Protein AF-A0A0K3C8G6-F1 (afdb_monomer)

Nearest PDB structures (foldseek):
  4qi6-assembly1_A  TM=9.890E-01  e=1.786E-02  Thermothelomyces myriococcoides
  4qi4-assembly1_A  TM=9.868E-01  e=2.027E-02  Thermothelomyces myriococcoides
  5x3c-assembly1_A  TM=9.193E-01  e=1.677E-02  Trichoderma reesei
  4qi7-assembly1_A  TM=9.340E-01  e=2.611E-02  Neurospora crassa OR74A
  4qi7-assembly2_B  TM=9.369E-01  e=8.152E-02  Neurospora crassa OR74A

Mean predicted aligned error: 16.48 Å

Solvent-accessible surface area (backbone atoms only — not comparable to full-atom values): 5767 Å² total; per-residue (Å²): 144,68,78,74,64,62,67,69,65,72,78,74,76,75,75,87,79,72,78,66,69,74,75,65,80,64,84,77,59,89,31,86,70,53,40,67,60,97,59,38,30,45,23,90,64,81,73,86,74,66,43,22,52,80,73,28,66,27,42,32,65,90,64,82,71,44,60,44,45,27,74,34,36,40,74,41,82,78,50,74,64,35,16,30,9,37,74,31,69,53,88,127

Secondary structure (DSSP, 8-state):
--TTTHHHHTTS---S---------------TTT-EETTEE-----SSSS-B-TT-EEE-TT--S--SBPTTEEEEEEETTEEEEEEPB---

Organism: Rhodotorula toruloides (NCBI:txid5286)

pLDDT: mean 71.39, std 18.36, range [45.84, 97.44]

Radius of gyration: 27.88 Å; Cα contacts (8 Å, |Δi|>4): 135; chains: 1; bounding box: 40×31×90 Å

InterPro domains:
  IPR000254 Cellulose-binding domain [PF00734] (55-80)
  IPR000254 Cellulose-binding domain [PS51164] (50-86)
  IPR035971 Cellulose-binding domain superfamily [SSF57180] (52-85)

Structure (mmCIF, N/CA/C/O backbone):
data_AF-A0A0K3C8G6-F1
#
_entry.id   AF-A0A0K3C8G6-F1
#
loop_
_atom_site.group_PDB
_atom_site.id
_atom_site.type_symbol
_atom_site.label_atom_id
_atom_site.label_alt_id
_atom_site.label_comp_id
_atom_site.label_asym_id
_atom_site.label_entity_id
_atom_site.label_seq_id
_atom_site.pdbx_PDB_ins_code
_atom_site.Cartn_x
_atom_site.Cartn_y
_atom_site.Cartn_z
_atom_site.occupancy
_atom_site.B_iso_or_equiv
_atom_site.auth_seq_id
_atom_site.auth_comp_id
_atom_site.auth_asym_id
_atom_site.auth_atom_id
_atom_site.pdbx_PDB_model_num
ATOM 1 N N . MET A 1 1 ? 35.026 1.291 -72.457 1.00 56.94 1 MET A N 1
ATOM 2 C CA . MET A 1 1 ? 33.713 1.876 -72.097 1.00 56.94 1 MET A CA 1
ATOM 3 C C . MET A 1 1 ? 32.777 0.821 -71.483 1.00 56.94 1 MET A C 1
ATOM 5 O O . MET A 1 1 ? 31.610 0.775 -71.829 1.00 56.94 1 MET A O 1
ATOM 9 N N . HIS A 1 2 ? 33.267 -0.036 -70.574 1.00 56.28 2 HIS A N 1
ATOM 10 C CA . HIS A 1 2 ? 32.456 -1.115 -69.973 1.00 56.28 2 HIS A CA 1
ATOM 11 C C . HIS A 1 2 ? 32.473 -1.129 -68.435 1.00 56.28 2 HIS A C 1
ATOM 13 O O . HIS A 1 2 ? 31.718 -1.882 -67.832 1.00 56.28 2 HIS A O 1
ATOM 19 N N . LEU A 1 3 ? 33.279 -0.274 -67.789 1.00 53.00 3 LEU A N 1
ATOM 20 C CA . LEU A 1 3 ? 33.390 -0.239 -66.325 1.00 53.00 3 LEU A CA 1
ATOM 21 C C . LEU A 1 3 ? 32.285 0.589 -65.641 1.00 53.00 3 LEU A C 1
ATOM 23 O O . LEU A 1 3 ? 32.056 0.427 -64.450 1.00 53.00 3 LEU A O 1
ATOM 27 N N . SER A 1 4 ? 31.577 1.447 -66.384 1.00 56.53 4 SER A N 1
ATOM 28 C CA . SER A 1 4 ? 30.549 2.348 -65.836 1.00 56.53 4 SER A CA 1
ATOM 29 C C . SER A 1 4 ? 29.157 1.715 -65.728 1.00 56.53 4 SER A C 1
ATOM 31 O O . SER A 1 4 ? 28.328 2.214 -64.980 1.00 56.53 4 SER A O 1
ATOM 33 N N . ILE A 1 5 ? 28.895 0.622 -66.454 1.00 55.97 5 ILE A N 1
ATOM 34 C CA . ILE A 1 5 ? 27.566 -0.019 -66.498 1.00 55.97 5 ILE A CA 1
ATOM 35 C C . ILE A 1 5 ? 27.382 -0.981 -65.311 1.00 55.97 5 ILE A C 1
ATOM 37 O O . ILE A 1 5 ? 26.272 -1.159 -64.821 1.00 55.97 5 ILE A O 1
ATOM 41 N N . LEU A 1 6 ? 28.472 -1.552 -64.788 1.00 54.56 6 LEU A N 1
ATOM 42 C CA . LEU A 1 6 ? 28.412 -2.504 -63.674 1.00 54.56 6 LEU A CA 1
ATOM 43 C C . LEU A 1 6 ? 28.092 -1.839 -62.326 1.00 54.56 6 LEU A C 1
ATOM 45 O O . LEU A 1 6 ? 27.522 -2.492 -61.459 1.00 54.56 6 LEU A O 1
ATOM 49 N N . LEU A 1 7 ? 28.391 -0.546 -62.153 1.00 54.56 7 LEU A N 1
ATOM 50 C CA . LEU A 1 7 ? 28.124 0.161 -60.895 1.00 54.56 7 LEU A CA 1
ATOM 51 C C . LEU A 1 7 ? 26.636 0.514 -60.711 1.00 54.56 7 LEU A C 1
ATOM 53 O O . LEU A 1 7 ? 26.185 0.698 -59.586 1.00 54.56 7 LEU A O 1
ATOM 57 N N . SER A 1 8 ? 25.854 0.563 -61.794 1.00 54.78 8 SER A N 1
ATOM 58 C CA . SER A 1 8 ? 24.426 0.912 -61.744 1.00 54.78 8 SER A CA 1
ATOM 59 C C . SER A 1 8 ? 23.514 -0.250 -61.335 1.00 54.78 8 SER A C 1
ATOM 61 O O . SER A 1 8 ? 22.410 -0.010 -60.856 1.00 54.78 8 SER A O 1
ATOM 63 N N . LEU A 1 9 ? 23.949 -1.504 -61.507 1.00 54.66 9 LEU A N 1
ATOM 64 C CA . LEU A 1 9 ? 23.131 -2.681 -61.182 1.00 54.66 9 LEU A CA 1
ATOM 65 C C . LEU A 1 9 ? 23.255 -3.144 -59.723 1.00 54.66 9 LEU A C 1
ATOM 67 O O . LEU A 1 9 ? 22.395 -3.883 -59.253 1.00 54.66 9 LEU A O 1
ATOM 71 N N . VAL A 1 10 ? 24.275 -2.700 -58.984 1.00 55.53 10 VAL A N 1
ATOM 72 C CA . VAL A 1 10 ? 24.510 -3.164 -57.602 1.00 55.53 10 VAL A CA 1
ATOM 73 C C . VAL A 1 10 ? 23.562 -2.495 -56.589 1.00 55.53 10 VAL A C 1
ATOM 75 O O . VAL A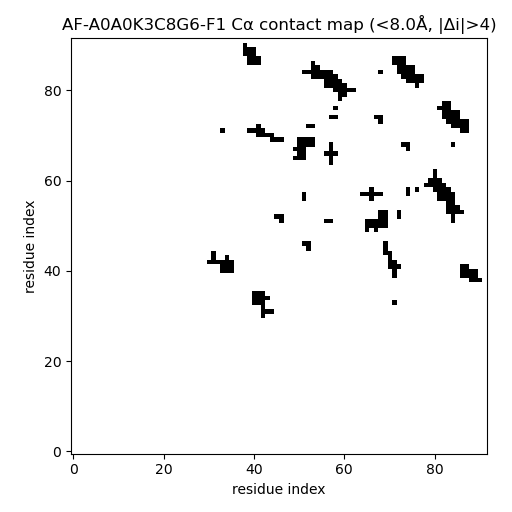 1 10 ? 23.398 -2.990 -55.479 1.00 55.53 10 VAL A O 1
ATOM 78 N N . THR A 1 11 ? 22.862 -1.420 -56.966 1.00 55.84 11 THR A N 1
ATOM 79 C CA . THR A 1 11 ? 22.075 -0.606 -56.017 1.00 55.84 11 THR A CA 1
ATOM 80 C C . THR A 1 11 ? 20.589 -0.980 -55.910 1.00 55.84 11 THR A C 1
ATOM 82 O O . THR A 1 11 ? 19.879 -0.365 -55.124 1.00 55.84 11 THR A O 1
ATOM 85 N N . THR A 1 12 ? 20.068 -1.959 -56.664 1.00 57.47 12 THR A N 1
ATOM 86 C CA . THR A 1 12 ? 18.602 -2.216 -56.703 1.00 57.47 12 THR A CA 1
ATOM 87 C C . THR A 1 12 ? 18.145 -3.588 -56.215 1.00 57.47 12 THR A C 1
ATOM 89 O O . THR A 1 12 ? 16.945 -3.842 -56.182 1.00 57.47 12 THR A O 1
ATOM 92 N N . ALA A 1 13 ? 19.051 -4.460 -55.777 1.00 58.81 13 ALA A N 1
ATOM 93 C CA . ALA A 1 13 ? 18.695 -5.826 -55.392 1.00 58.81 13 ALA A CA 1
ATOM 94 C C . ALA A 1 13 ? 18.998 -6.150 -53.924 1.00 58.81 13 ALA A C 1
ATOM 96 O O . ALA A 1 13 ? 19.343 -7.287 -53.612 1.00 58.81 13 ALA A O 1
ATOM 97 N N . LEU A 1 14 ? 18.858 -5.178 -53.015 1.00 60.66 14 LEU A N 1
ATOM 98 C CA . LEU A 1 14 ? 18.709 -5.508 -51.600 1.00 60.66 14 LEU A CA 1
ATOM 99 C C . LEU A 1 14 ? 17.206 -5.604 -51.305 1.00 60.66 14 LEU A C 1
ATOM 101 O O . LEU A 1 14 ? 16.538 -4.571 -51.219 1.00 60.66 14 LEU A O 1
ATOM 105 N N . PRO A 1 15 ? 16.634 -6.820 -51.252 1.00 55.97 15 PRO A N 1
ATOM 106 C CA . PRO A 1 15 ? 15.216 -6.985 -51.003 1.00 55.97 15 PRO A CA 1
ATOM 107 C C . PRO A 1 15 ? 14.885 -6.377 -49.639 1.00 55.97 15 PRO A C 1
ATOM 109 O O . PRO A 1 15 ? 15.396 -6.815 -48.613 1.00 55.97 15 PRO A O 1
ATOM 112 N N . LEU A 1 16 ? 13.962 -5.413 -49.628 1.00 57.91 16 LEU A N 1
ATOM 113 C CA . LEU A 1 16 ? 13.267 -4.888 -48.442 1.00 57.91 16 LEU A CA 1
ATOM 114 C C . LEU A 1 16 ? 12.389 -5.954 -47.742 1.00 57.91 16 LEU A C 1
ATOM 116 O O . LEU A 1 16 ? 11.472 -5.630 -46.997 1.00 57.91 16 LEU A O 1
ATOM 120 N N . ALA A 1 17 ? 12.657 -7.238 -47.978 1.00 57.44 17 ALA A N 1
ATOM 121 C CA . ALA A 1 17 ? 11.961 -8.373 -47.399 1.00 57.44 17 ALA A CA 1
ATOM 122 C C . ALA A 1 17 ? 12.786 -8.979 -46.257 1.00 57.44 17 ALA A C 1
ATOM 124 O O . ALA A 1 17 ? 13.017 -10.181 -46.209 1.00 57.44 17 ALA A O 1
ATOM 125 N N . LEU A 1 18 ? 13.212 -8.134 -45.322 1.00 55.09 18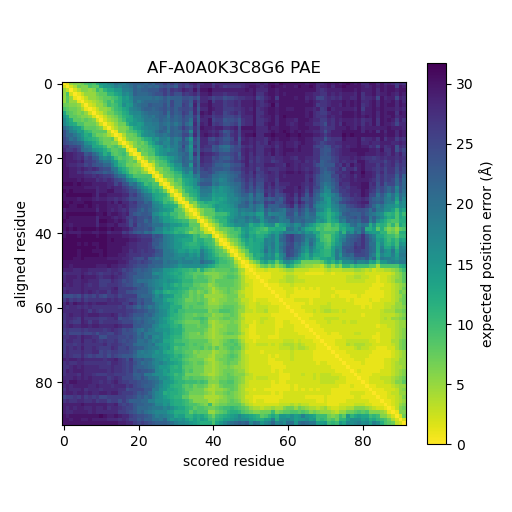 LEU A N 1
ATOM 126 C CA . LEU A 1 18 ? 13.322 -8.560 -43.935 1.00 55.09 18 LEU A CA 1
ATOM 127 C C . LEU A 1 18 ? 12.357 -7.702 -43.122 1.00 55.09 18 LEU A C 1
ATOM 129 O O . LEU A 1 18 ? 12.723 -6.891 -42.279 1.00 55.09 18 LEU A O 1
ATOM 133 N N . VAL A 1 19 ? 11.078 -7.911 -43.436 1.00 56.50 19 VAL A N 1
ATOM 134 C CA . VAL A 1 19 ? 9.991 -7.840 -42.463 1.00 56.50 19 VAL A CA 1
ATOM 135 C C . VAL A 1 19 ? 10.219 -8.958 -41.441 1.00 56.50 19 VAL A C 1
ATOM 137 O O . VAL A 1 19 ? 9.441 -9.902 -41.352 1.00 56.50 19 VAL A O 1
ATOM 140 N N . ASP A 1 20 ? 11.340 -8.909 -40.716 1.00 47.06 20 ASP A N 1
ATOM 141 C CA . ASP A 1 20 ? 11.456 -9.734 -39.527 1.00 47.06 20 ASP A CA 1
ATOM 142 C C . ASP A 1 20 ? 10.415 -9.181 -38.574 1.00 47.06 20 ASP A C 1
ATOM 144 O O . ASP A 1 20 ? 10.395 -7.983 -38.265 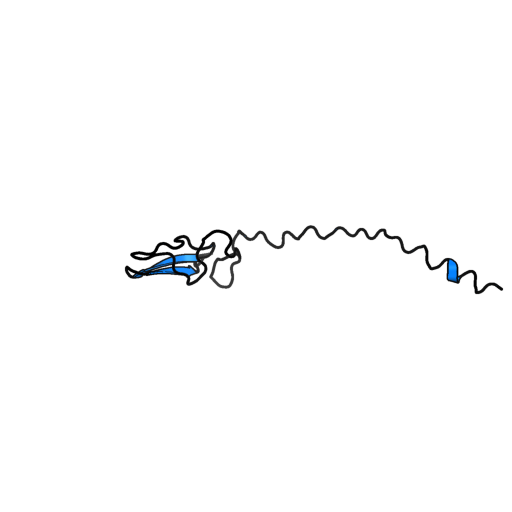1.00 47.06 20 ASP A O 1
ATOM 148 N N . ALA A 1 21 ? 9.473 -10.058 -38.249 1.00 53.97 21 ALA A N 1
ATOM 149 C CA . ALA A 1 21 ? 8.462 -9.842 -37.254 1.00 53.97 21 ALA A CA 1
ATOM 150 C C . ALA A 1 21 ? 9.083 -9.043 -36.113 1.00 53.97 21 ALA A C 1
ATOM 152 O O . ALA A 1 21 ? 10.113 -9.436 -35.561 1.00 53.97 21 ALA A O 1
ATOM 153 N N . ALA A 1 22 ? 8.442 -7.926 -35.757 1.00 49.97 22 ALA A N 1
ATOM 154 C CA . ALA A 1 22 ? 8.603 -7.407 -34.415 1.00 49.97 22 ALA A CA 1
ATOM 155 C C . ALA A 1 22 ? 8.594 -8.637 -33.499 1.00 49.97 22 ALA A C 1
ATOM 157 O O . ALA A 1 22 ? 7.653 -9.436 -33.630 1.00 49.97 22 ALA A O 1
ATOM 158 N N . PRO A 1 23 ? 9.619 -8.864 -32.654 1.00 49.41 23 PRO A N 1
ATOM 159 C CA . PRO A 1 23 ? 9.422 -9.806 -31.580 1.00 49.41 23 PRO A CA 1
ATOM 160 C C . PRO A 1 23 ? 8.127 -9.328 -30.940 1.00 49.41 23 PRO A C 1
ATOM 162 O O . PRO A 1 23 ? 8.041 -8.174 -30.503 1.00 49.41 23 PRO A O 1
ATOM 165 N N . ALA A 1 24 ? 7.080 -10.164 -31.017 1.00 53.28 24 ALA A N 1
ATOM 166 C CA . ALA A 1 24 ? 5.924 -10.011 -30.155 1.00 53.28 24 ALA A CA 1
ATOM 167 C C . ALA A 1 24 ? 6.530 -9.628 -28.809 1.00 53.28 24 ALA A C 1
ATOM 169 O O . ALA A 1 24 ? 7.487 -10.327 -28.440 1.00 53.28 24 ALA A O 1
ATOM 170 N N . PRO A 1 25 ? 6.119 -8.499 -28.179 1.00 50.28 25 PRO A N 1
ATOM 171 C CA . PRO A 1 25 ? 6.685 -8.121 -26.893 1.00 50.28 25 PRO A CA 1
ATOM 172 C C . PRO A 1 25 ? 6.669 -9.407 -26.117 1.00 50.28 25 PRO A C 1
ATOM 174 O O . PRO A 1 25 ? 5.616 -10.063 -26.060 1.00 50.28 25 PRO A O 1
ATOM 177 N N . ALA A 1 26 ? 7.876 -9.865 -25.782 1.00 48.56 26 ALA A N 1
ATOM 178 C CA . ALA A 1 26 ? 8.015 -11.181 -25.250 1.00 48.56 26 ALA A CA 1
ATOM 179 C C . ALA A 1 26 ? 6.970 -11.234 -24.147 1.00 48.56 26 ALA A C 1
ATOM 181 O O . ALA A 1 26 ? 6.748 -10.283 -23.395 1.00 48.56 26 ALA A O 1
ATOM 182 N N . ALA A 1 27 ? 6.309 -12.364 -24.049 1.00 49.28 27 ALA A N 1
ATOM 183 C CA . ALA A 1 27 ? 5.926 -12.814 -22.743 1.00 49.28 27 ALA A CA 1
ATOM 184 C C . ALA A 1 27 ? 7.215 -13.000 -21.900 1.00 49.28 27 ALA A C 1
ATOM 186 O O . ALA A 1 27 ? 7.438 -14.081 -21.361 1.00 49.28 27 ALA A O 1
ATOM 187 N N . ASP A 1 28 ? 8.085 -11.976 -21.790 1.00 45.84 28 ASP A N 1
ATOM 188 C CA . ASP A 1 28 ? 8.986 -11.764 -20.679 1.00 45.84 28 ASP A CA 1
ATOM 189 C C . ASP A 1 28 ? 8.080 -11.419 -19.507 1.00 45.84 28 ASP A C 1
ATOM 191 O O . ASP A 1 28 ? 7.841 -10.294 -19.098 1.00 45.84 28 ASP A O 1
ATOM 195 N N . VAL A 1 29 ? 7.484 -12.504 -19.039 1.00 50.81 29 VAL A N 1
ATOM 196 C CA . VAL A 1 29 ? 6.965 -12.678 -17.711 1.00 50.81 29 VAL A CA 1
ATOM 197 C C . VAL A 1 29 ? 5.970 -11.588 -17.313 1.00 50.81 29 VAL A C 1
ATOM 199 O O . VAL A 1 29 ? 6.172 -10.786 -16.406 1.00 50.81 29 VAL A O 1
ATOM 202 N N . ALA A 1 30 ? 4.743 -11.786 -17.793 1.00 49.66 30 ALA A N 1
ATOM 203 C CA . ALA A 1 30 ? 3.652 -11.930 -16.837 1.00 49.66 30 ALA A CA 1
ATOM 204 C C . ALA A 1 30 ? 4.007 -13.047 -15.825 1.00 49.66 30 ALA A C 1
ATOM 206 O O . ALA A 1 30 ? 3.454 -14.136 -15.837 1.00 49.66 30 ALA A O 1
ATOM 207 N N . SER A 1 31 ? 4.990 -12.791 -14.963 1.00 52.22 31 SER A N 1
ATOM 208 C CA . SER A 1 31 ? 5.090 -13.388 -13.645 1.00 52.22 31 SER A CA 1
ATOM 209 C C . SER A 1 31 ? 4.517 -12.339 -12.693 1.00 52.22 31 SER A C 1
ATOM 211 O O . SER A 1 31 ? 5.145 -11.862 -11.753 1.00 52.22 31 SER A O 1
ATOM 213 N N . THR A 1 32 ? 3.238 -12.027 -12.925 1.00 52.66 32 THR A N 1
ATOM 214 C CA . THR A 1 32 ? 2.303 -11.755 -11.823 1.00 52.66 32 THR A CA 1
ATOM 215 C C . THR A 1 32 ? 2.259 -12.933 -10.840 1.00 52.66 32 THR A C 1
ATOM 217 O O . THR A 1 32 ? 1.776 -12.819 -9.716 1.00 52.66 32 THR A O 1
ATOM 220 N N . ASP A 1 33 ? 2.858 -14.047 -11.250 1.00 52.88 33 ASP A N 1
ATOM 221 C CA . ASP A 1 33 ? 2.956 -15.314 -10.580 1.00 52.88 33 ASP A CA 1
ATOM 222 C C . ASP A 1 33 ? 4.395 -15.469 -10.055 1.00 52.88 33 ASP A C 1
ATOM 224 O O . ASP A 1 33 ? 5.162 -16.319 -10.495 1.00 52.88 33 ASP A O 1
ATOM 228 N N . SER A 1 34 ? 4.755 -14.625 -9.088 1.00 61.38 34 SER A N 1
ATOM 229 C CA . SER A 1 34 ? 5.851 -14.862 -8.139 1.00 61.38 34 SER A CA 1
ATOM 230 C C . SER A 1 34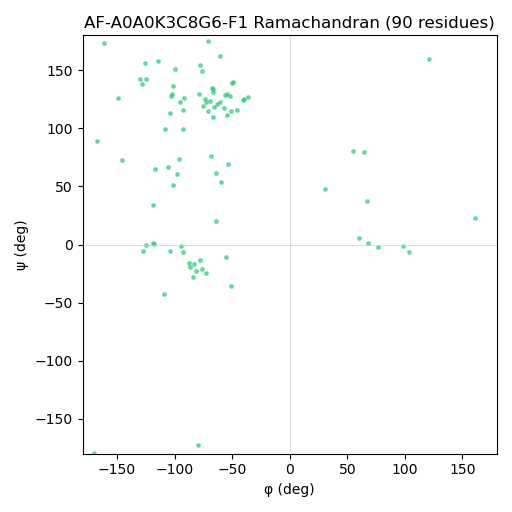 ? 7.276 -14.949 -8.718 1.00 61.38 34 SER A C 1
ATOM 232 O O . SER A 1 34 ? 7.880 -16.025 -8.761 1.00 61.38 34 SER A O 1
ATOM 234 N N . TYR A 1 35 ? 7.882 -13.792 -9.005 1.00 56.72 35 TYR A N 1
ATOM 235 C CA . TYR A 1 35 ? 9.340 -13.676 -8.912 1.00 56.72 35 TYR A CA 1
ATOM 236 C C . TYR A 1 35 ? 9.735 -14.051 -7.470 1.00 56.72 35 TYR A C 1
ATOM 238 O O . TYR A 1 35 ? 9.241 -13.455 -6.506 1.00 56.72 35 TYR A O 1
ATOM 246 N N . HIS A 1 36 ? 10.510 -15.126 -7.337 1.00 56.97 36 HIS A N 1
ATOM 247 C CA . HIS A 1 36 ? 11.065 -15.607 -6.077 1.00 56.97 36 HIS A CA 1
ATOM 248 C C . HIS A 1 36 ? 12.567 -15.324 -6.113 1.00 56.97 36 HIS A C 1
ATOM 250 O O . HIS A 1 36 ? 13.310 -16.078 -6.740 1.00 56.97 36 HIS A O 1
ATOM 256 N N . ASP A 1 37 ? 13.010 -14.246 -5.474 1.00 59.41 37 ASP A N 1
ATOM 257 C CA . ASP A 1 37 ? 14.412 -14.055 -5.113 1.00 59.41 37 ASP A CA 1
ATOM 258 C C . ASP A 1 37 ? 14.610 -14.523 -3.662 1.00 59.41 37 ASP A C 1
ATOM 260 O O . ASP A 1 37 ? 13.873 -14.123 -2.765 1.00 59.41 37 ASP A O 1
ATOM 264 N N . ASP A 1 38 ? 15.526 -15.475 -3.461 1.00 60.53 38 ASP A N 1
ATOM 265 C CA . ASP A 1 38 ? 16.099 -15.928 -2.179 1.00 60.53 38 ASP A CA 1
ATOM 266 C C . ASP A 1 38 ? 15.205 -15.835 -0.914 1.00 60.53 38 ASP A C 1
ATOM 268 O O . ASP A 1 38 ? 15.638 -15.395 0.151 1.00 60.53 38 ASP A O 1
ATOM 272 N N . GLY A 1 39 ? 13.951 -16.301 -1.006 1.00 58.53 39 GLY A N 1
ATOM 273 C CA . GLY A 1 39 ? 13.026 -16.445 0.129 1.00 58.53 39 GLY A CA 1
ATOM 274 C C . GLY A 1 39 ? 11.924 -15.387 0.242 1.00 58.53 39 GLY A C 1
ATOM 275 O O . GLY A 1 39 ? 11.004 -15.561 1.045 1.00 58.53 39 GLY A O 1
ATOM 276 N N . HIS A 1 40 ? 11.936 -14.346 -0.585 1.00 63.75 40 HIS A N 1
ATOM 277 C CA . HIS A 1 40 ? 10.838 -13.390 -0.685 1.00 63.75 40 HIS A CA 1
ATOM 278 C C . HIS A 1 40 ? 10.003 -13.699 -1.915 1.00 63.75 40 HIS A C 1
ATOM 280 O O . HIS A 1 40 ? 10.520 -13.997 -2.988 1.00 63.75 40 HIS A O 1
ATOM 286 N N . CYS A 1 41 ? 8.685 -13.649 -1.770 1.00 65.81 41 CYS A N 1
ATOM 287 C CA . CYS A 1 41 ? 7.828 -13.720 -2.938 1.00 65.81 41 CYS A CA 1
ATOM 288 C C . CYS A 1 41 ? 7.285 -12.348 -3.251 1.00 65.81 41 CYS A C 1
ATOM 290 O O . CYS A 1 41 ? 6.442 -11.844 -2.516 1.00 65.81 41 CYS A O 1
ATOM 292 N N . GLY A 1 42 ? 7.685 -11.787 -4.381 1.00 64.62 42 GLY A N 1
ATOM 293 C CA . GLY A 1 42 ? 7.209 -10.489 -4.832 1.00 64.62 42 GLY A CA 1
ATOM 294 C C . GLY A 1 42 ? 7.583 -10.251 -6.281 1.00 64.62 42 GLY A C 1
ATOM 295 O O . GLY A 1 42 ? 8.633 -9.696 -6.568 1.00 64.62 42 GLY A O 1
ATOM 296 N N . GLY A 1 43 ? 6.695 -10.671 -7.187 1.00 58.81 43 GLY A N 1
ATOM 297 C CA . GLY A 1 43 ? 6.746 -10.285 -8.593 1.00 58.81 43 GLY A CA 1
ATOM 298 C C . GLY A 1 43 ? 6.462 -8.795 -8.752 1.00 58.81 43 GLY A C 1
ATOM 299 O O . GLY A 1 43 ? 5.511 -8.274 -8.169 1.00 58.81 43 GLY A O 1
ATOM 300 N N . GLY A 1 44 ? 7.325 -8.127 -9.518 1.00 60.78 44 GLY A N 1
ATOM 301 C CA . GLY A 1 44 ? 7.296 -6.693 -9.773 1.00 60.78 44 GLY A CA 1
ATOM 302 C C . GLY A 1 44 ? 5.947 -6.224 -10.308 1.00 60.78 44 GLY A C 1
ATOM 303 O O . GLY A 1 44 ? 5.570 -6.507 -11.439 1.00 60.78 44 GLY A O 1
ATOM 304 N N . GLY A 1 45 ? 5.234 -5.465 -9.485 1.00 54.28 45 GLY A N 1
ATOM 305 C CA . GLY A 1 45 ? 4.002 -4.782 -9.852 1.00 54.28 45 GLY A CA 1
ATOM 306 C C . GLY A 1 45 ? 3.933 -3.466 -9.099 1.00 54.28 45 GLY A C 1
ATOM 307 O O . GLY A 1 45 ? 3.208 -3.344 -8.116 1.00 54.28 45 GLY A O 1
ATOM 308 N N . GLY A 1 46 ? 4.760 -2.508 -9.517 1.00 53.72 46 GLY A N 1
ATOM 309 C CA . GLY A 1 46 ? 4.814 -1.183 -8.917 1.00 53.72 46 GLY A CA 1
ATOM 310 C C . GLY A 1 46 ? 3.491 -0.433 -9.076 1.00 53.72 46 GLY A C 1
ATOM 311 O O . GLY A 1 46 ? 3.044 -0.171 -10.183 1.00 53.72 46 GLY A O 1
ATOM 312 N N . GLY A 1 47 ? 2.893 -0.050 -7.952 1.00 57.66 47 GLY A N 1
ATOM 313 C CA . GLY A 1 47 ? 2.461 1.330 -7.719 1.00 57.66 47 GLY A CA 1
ATOM 314 C C . GLY A 1 47 ? 1.311 1.961 -8.515 1.00 57.66 47 GLY A C 1
ATOM 315 O O . GLY A 1 47 ? 1.009 3.119 -8.236 1.00 57.66 47 GLY A O 1
ATOM 316 N N . TYR A 1 48 ? 0.614 1.295 -9.440 1.00 53.88 48 TYR A N 1
ATOM 317 C CA . TYR A 1 48 ? -0.542 1.911 -10.127 1.00 53.88 48 TYR A CA 1
ATOM 318 C C . TYR A 1 48 ? -1.874 1.514 -9.463 1.00 53.88 48 TYR A C 1
ATOM 320 O O . TYR A 1 48 ? -2.624 0.696 -9.986 1.00 53.88 48 TYR A O 1
ATOM 328 N N . GLY A 1 49 ? -2.192 2.060 -8.281 1.00 62.69 49 GLY A N 1
ATOM 329 C CA . GLY A 1 49 ? -3.538 1.844 -7.714 1.00 62.69 49 GLY A CA 1
ATOM 330 C C . GLY A 1 49 ? -3.751 2.080 -6.223 1.00 62.69 49 GLY A C 1
ATOM 331 O O . GLY A 1 49 ? -4.670 1.492 -5.654 1.00 62.69 49 GLY A O 1
ATOM 332 N N . GLY A 1 50 ? -2.916 2.888 -5.561 1.00 77.19 50 GLY A N 1
ATOM 333 C CA . GLY A 1 50 ? -3.075 3.129 -4.124 1.00 77.19 50 GLY A CA 1
ATOM 334 C C . GLY A 1 50 ? -2.794 1.881 -3.284 1.00 77.19 50 GLY A C 1
ATOM 335 O O . GLY A 1 50 ? -3.488 1.624 -2.307 1.00 77.19 50 GLY A O 1
ATOM 336 N N . LYS A 1 51 ? -1.805 1.080 -3.681 1.00 88.94 51 LYS A N 1
ATOM 337 C CA . LYS A 1 51 ? -1.227 0.041 -2.825 1.00 88.94 51 LYS A CA 1
ATOM 338 C C . LYS A 1 51 ? 0.066 0.560 -2.215 1.00 88.94 51 LYS A C 1
ATOM 340 O O . LYS A 1 51 ? 0.725 1.416 -2.798 1.00 88.94 51 LYS A O 1
ATOM 345 N N . VAL A 1 52 ? 0.392 0.065 -1.032 1.00 89.88 52 VAL A N 1
ATOM 346 C CA . VAL A 1 52 ? 1.571 0.469 -0.269 1.00 89.88 52 VAL A CA 1
ATOM 347 C C . VAL A 1 52 ? 2.735 -0.457 -0.608 1.00 89.88 52 VAL A C 1
ATOM 349 O O . VAL A 1 52 ? 2.606 -1.677 -0.506 1.00 89.88 52 VAL A O 1
ATOM 352 N N . ASP A 1 53 ? 3.861 0.126 -1.009 1.00 86.69 53 ASP A N 1
ATOM 353 C CA . ASP A 1 53 ? 5.090 -0.611 -1.311 1.00 86.69 53 ASP A CA 1
ATOM 354 C C . ASP A 1 53 ? 5.759 -1.181 -0.048 1.00 86.69 53 ASP A C 1
ATOM 356 O O . ASP A 1 53 ? 5.334 -0.930 1.085 1.00 86.69 53 ASP A O 1
ATOM 360 N N . ASN A 1 54 ? 6.835 -1.946 -0.247 1.00 87.62 54 ASN A N 1
ATOM 361 C CA . ASN A 1 54 ? 7.646 -2.485 0.839 1.00 87.62 54 ASN A CA 1
ATOM 362 C C . ASN A 1 54 ? 8.055 -1.398 1.838 1.00 87.62 54 ASN A C 1
ATOM 364 O O . ASN A 1 54 ? 8.435 -0.293 1.450 1.00 87.62 54 ASN A O 1
ATOM 368 N N . TRP A 1 55 ? 8.012 -1.734 3.120 1.00 89.75 55 TRP A N 1
ATOM 369 C CA . TRP A 1 55 ? 8.322 -0.856 4.247 1.00 89.75 55 TRP A CA 1
ATOM 370 C C . TRP A 1 55 ? 7.433 0.394 4.358 1.00 89.75 55 TRP A C 1
ATOM 372 O O . TRP A 1 55 ? 7.649 1.244 5.223 1.00 89.75 55 TRP A O 1
ATOM 382 N N . GLY A 1 56 ? 6.400 0.519 3.521 1.00 92.56 56 GLY A N 1
ATOM 383 C CA . GLY A 1 56 ? 5.439 1.608 3.594 1.00 92.56 56 GLY A CA 1
ATOM 384 C C . GLY A 1 56 ? 4.412 1.405 4.710 1.00 92.56 56 GLY A C 1
ATOM 385 O O . GLY A 1 56 ? 4.099 0.282 5.110 1.00 92.56 56 GLY A O 1
ATOM 386 N N . ARG A 1 57 ? 3.840 2.507 5.208 1.00 94.56 57 ARG A N 1
ATOM 387 C CA . ARG A 1 57 ? 2.763 2.467 6.208 1.00 94.56 57 ARG A CA 1
ATOM 388 C C . ARG A 1 57 ? 1.455 2.015 5.566 1.00 94.56 57 ARG A C 1
ATOM 390 O O . ARG A 1 57 ? 0.967 2.670 4.652 1.00 94.56 57 ARG A O 1
ATOM 397 N N . CYS A 1 58 ? 0.833 0.979 6.112 1.00 96.50 58 CYS A N 1
ATOM 398 C CA . CYS A 1 58 ? -0.472 0.479 5.671 1.00 96.50 58 CYS A CA 1
ATOM 399 C C . CYS A 1 58 ? -1.551 0.542 6.760 1.00 96.50 58 CYS A C 1
ATOM 401 O O . CYS A 1 58 ? -2.683 0.119 6.546 1.00 96.50 58 CYS A O 1
ATOM 403 N N . GLY A 1 59 ? -1.238 1.053 7.951 1.00 96.25 59 GLY A N 1
ATOM 404 C CA . GLY A 1 59 ? -2.198 1.042 9.050 1.00 96.25 59 GLY A CA 1
ATOM 405 C C . GLY A 1 59 ? -1.794 1.860 10.267 1.00 96.25 59 GLY A C 1
ATOM 406 O O . GLY A 1 59 ? -0.737 2.501 10.311 1.00 96.25 59 GLY A O 1
ATOM 407 N N . GLY A 1 60 ? -2.682 1.822 11.259 1.00 96.94 60 GLY A N 1
ATOM 408 C CA . GLY A 1 60 ? -2.538 2.486 12.550 1.00 96.94 60 GLY A CA 1
ATOM 409 C C . GLY A 1 60 ? -3.648 3.493 12.856 1.00 96.94 60 GLY A C 1
ATOM 410 O O . GLY A 1 60 ? -4.338 3.993 11.964 1.00 96.94 60 GLY A O 1
ATOM 411 N N . LYS A 1 61 ? -3.822 3.812 14.140 1.00 97.44 61 LYS A N 1
ATOM 412 C CA . LYS A 1 61 ? -4.802 4.789 14.631 1.00 97.44 61 LYS A CA 1
ATOM 413 C C . LYS A 1 61 ? -4.657 6.121 13.890 1.00 97.44 61 LYS A C 1
ATOM 415 O O . LYS A 1 61 ? -3.572 6.689 13.790 1.00 97.44 61 LYS A O 1
ATOM 420 N N . GLY A 1 62 ? -5.776 6.607 13.355 1.00 95.56 62 GLY A N 1
ATOM 421 C CA . GLY A 1 62 ? -5.850 7.876 12.626 1.00 95.56 62 GLY A CA 1
ATOM 422 C C . GLY A 1 62 ? -5.294 7.851 11.198 1.00 95.56 62 GLY A C 1
ATOM 423 O O . GLY A 1 62 ? -5.396 8.864 10.512 1.00 95.56 62 GLY A O 1
ATOM 424 N N . TYR A 1 63 ? -4.750 6.731 10.716 1.00 95.56 63 TYR A N 1
ATOM 425 C CA . TYR A 1 63 ? -4.269 6.630 9.339 1.00 95.56 63 TYR A CA 1
ATOM 426 C C . TYR A 1 63 ? -5.431 6.700 8.332 1.00 95.56 63 TYR A C 1
ATOM 428 O O . TYR A 1 63 ? -6.474 6.077 8.532 1.00 95.56 63 TYR A O 1
ATOM 436 N N . LYS A 1 64 ? -5.258 7.494 7.266 1.00 95.31 64 LYS A N 1
ATOM 437 C CA . LYS A 1 64 ? -6.244 7.720 6.186 1.00 95.31 64 LYS A CA 1
ATOM 438 C C . LYS A 1 64 ? -5.695 7.418 4.791 1.00 95.31 64 LYS A C 1
ATOM 440 O O . LYS A 1 64 ? -6.395 7.624 3.807 1.00 95.31 64 LYS A O 1
ATOM 445 N N . GLY A 1 65 ? -4.432 7.002 4.722 1.00 91.56 65 GLY A N 1
ATOM 446 C CA . GLY A 1 65 ? -3.794 6.621 3.473 1.00 91.56 65 GLY A CA 1
ATOM 447 C C . GLY A 1 65 ? -4.182 5.206 3.047 1.00 91.56 65 GLY A C 1
ATOM 448 O O . GLY A 1 65 ? -5.045 4.579 3.668 1.00 91.56 65 GLY A O 1
ATOM 449 N N . PRO A 1 66 ? -3.538 4.692 1.995 1.00 92.94 66 PRO A N 1
A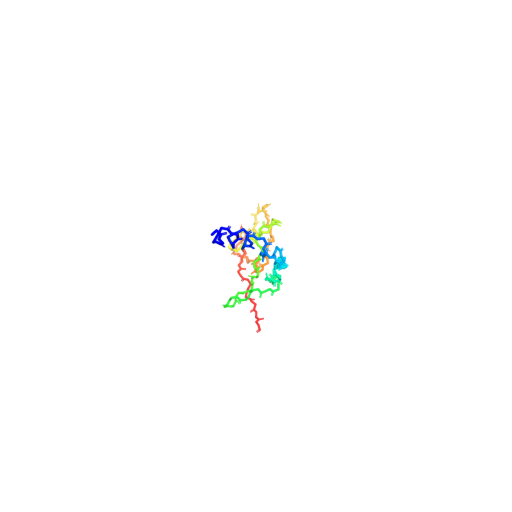TOM 450 C CA . PRO A 1 66 ? -3.844 3.368 1.497 1.00 92.94 66 PRO A CA 1
ATOM 451 C C . PRO A 1 66 ? -3.462 2.290 2.510 1.00 92.94 66 PRO A C 1
ATOM 453 O O . PRO A 1 66 ? -2.380 2.333 3.091 1.00 92.94 66 PRO A O 1
ATOM 456 N N . THR A 1 67 ? -4.367 1.340 2.741 1.00 93.88 67 THR A N 1
ATOM 457 C CA . THR A 1 67 ? -4.215 0.304 3.777 1.00 93.88 67 THR A CA 1
ATOM 458 C C . THR A 1 67 ? -3.839 -1.065 3.232 1.00 93.88 67 THR A C 1
ATOM 460 O O . THR A 1 67 ? -3.616 -2.003 3.992 1.00 93.88 67 THR A O 1
ATOM 463 N N . GLU A 1 68 ? -3.799 -1.199 1.913 1.00 92.25 68 GLU A N 1
ATOM 464 C CA . GLU A 1 68 ? -3.534 -2.459 1.239 1.00 92.25 68 GLU A CA 1
ATOM 465 C C . GLU A 1 68 ? -2.099 -2.469 0.720 1.00 92.25 68 GLU A C 1
ATOM 467 O O . GLU A 1 68 ? -1.675 -1.539 0.034 1.00 92.25 68 GLU A O 1
ATOM 472 N N . CYS A 1 69 ? -1.350 -3.511 1.066 1.00 91.12 69 CYS A N 1
ATOM 473 C CA . CYS A 1 69 ? 0.015 -3.685 0.595 1.00 91.12 69 CYS A CA 1
ATOM 474 C C . CYS A 1 69 ? 0.042 -4.161 -0.861 1.00 91.12 69 CYS A C 1
ATOM 476 O O . CYS A 1 69 ? -0.860 -4.866 -1.313 1.00 91.12 69 CYS A O 1
ATOM 478 N N . GLY A 1 70 ? 1.088 -3.780 -1.593 1.00 85.62 70 GLY A N 1
ATOM 479 C CA . GLY A 1 70 ? 1.348 -4.287 -2.935 1.00 85.62 70 GLY A CA 1
ATOM 480 C C . GLY A 1 70 ? 1.549 -5.804 -2.952 1.00 85.62 70 GLY A C 1
ATOM 481 O O . GLY A 1 70 ? 1.824 -6.434 -1.924 1.00 85.62 70 GLY A O 1
ATOM 482 N N . ALA A 1 71 ? 1.424 -6.397 -4.139 1.00 81.06 71 ALA A N 1
ATOM 483 C CA . ALA A 1 71 ? 1.687 -7.816 -4.325 1.00 81.06 71 ALA A CA 1
ATOM 484 C C . ALA A 1 71 ? 3.108 -8.150 -3.849 1.00 81.06 71 ALA A C 1
ATOM 486 O O . ALA A 1 71 ? 4.074 -7.500 -4.231 1.00 81.06 71 ALA A O 1
ATOM 487 N N . GLY A 1 72 ? 3.228 -9.167 -2.999 1.00 80.50 72 GLY A N 1
ATOM 488 C CA . GLY A 1 72 ? 4.522 -9.534 -2.423 1.00 80.50 72 GLY A CA 1
ATOM 489 C C . GLY A 1 72 ? 4.804 -9.006 -1.024 1.00 80.50 72 GLY A C 1
ATOM 490 O O . GLY A 1 72 ? 5.802 -9.396 -0.419 1.00 80.50 72 GLY A O 1
ATOM 491 N N . TYR A 1 73 ? 3.878 -8.238 -0.454 1.00 85.75 73 TYR A N 1
ATOM 492 C 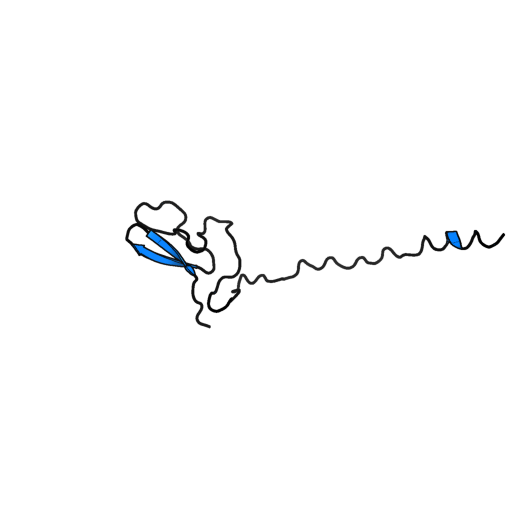CA . TYR A 1 73 ? 4.003 -7.720 0.902 1.00 85.75 73 TYR A CA 1
ATOM 493 C C . TYR A 1 73 ? 2.787 -8.072 1.764 1.00 85.75 73 TYR A C 1
ATOM 495 O O . TYR A 1 73 ? 1.688 -8.319 1.265 1.00 85.75 73 TYR A O 1
ATOM 503 N N . VAL A 1 74 ? 2.982 -8.092 3.080 1.00 90.38 74 VAL A N 1
ATOM 504 C CA . VAL A 1 74 ? 1.941 -8.309 4.087 1.00 90.38 74 VAL A CA 1
ATOM 505 C C . VAL A 1 74 ? 1.995 -7.202 5.134 1.00 90.38 74 VAL A C 1
ATOM 507 O O . VAL A 1 74 ? 3.069 -6.808 5.579 1.00 90.38 74 VAL A O 1
ATOM 510 N N . GLY A 1 75 ? 0.828 -6.702 5.542 1.00 93.75 75 GLY A N 1
ATOM 511 C CA . GLY A 1 75 ? 0.726 -5.697 6.595 1.00 93.75 75 GLY A CA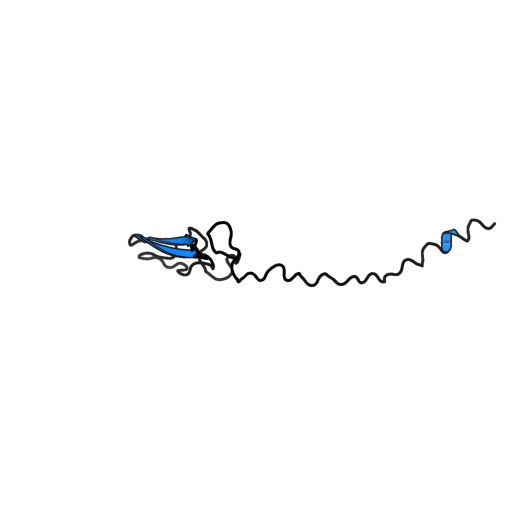 1
ATOM 512 C C . GLY A 1 75 ? 1.050 -6.293 7.964 1.00 93.75 75 GLY A C 1
ATOM 513 O O . GLY A 1 75 ? 0.317 -7.143 8.472 1.00 93.75 75 GLY A O 1
ATOM 514 N N . LYS A 1 76 ? 2.137 -5.836 8.576 1.00 95.50 76 LYS A N 1
ATOM 515 C CA . LYS A 1 76 ? 2.574 -6.197 9.922 1.00 95.50 76 LYS A CA 1
ATOM 516 C C . LYS A 1 76 ? 2.219 -5.087 10.894 1.00 95.50 76 LYS A C 1
ATOM 518 O O . LYS A 1 76 ? 2.501 -3.911 10.671 1.00 95.50 76 LYS A O 1
ATOM 523 N N . TYR A 1 77 ? 1.572 -5.461 11.988 1.00 96.81 77 TYR A N 1
ATOM 524 C CA . TYR A 1 77 ? 1.300 -4.545 13.084 1.00 96.81 77 TYR A CA 1
ATOM 525 C C . TYR A 1 77 ? 2.561 -4.369 13.933 1.00 96.81 77 TYR A C 1
ATOM 527 O O . TYR A 1 77 ? 3.136 -5.358 14.383 1.00 96.81 77 TYR A O 1
ATOM 535 N N . HIS A 1 78 ? 2.952 -3.121 14.196 1.00 96.19 78 HIS A N 1
ATOM 536 C CA . HIS A 1 78 ? 4.052 -2.820 15.119 1.00 96.19 78 HIS A CA 1
ATOM 537 C C . HIS A 1 78 ? 3.541 -2.194 16.409 1.00 96.19 78 HIS A C 1
ATOM 539 O O . HIS A 1 78 ? 4.021 -2.511 17.493 1.00 96.19 78 HIS A O 1
ATOM 545 N N . ASN A 1 79 ? 2.589 -1.272 16.294 1.00 96.94 79 ASN A N 1
ATOM 546 C CA . ASN A 1 79 ? 1.964 -0.611 17.428 1.00 96.94 79 ASN A CA 1
ATOM 547 C C . ASN A 1 79 ? 0.632 0.014 17.012 1.00 96.94 79 ASN A C 1
ATOM 549 O O . ASN A 1 79 ? 0.292 0.081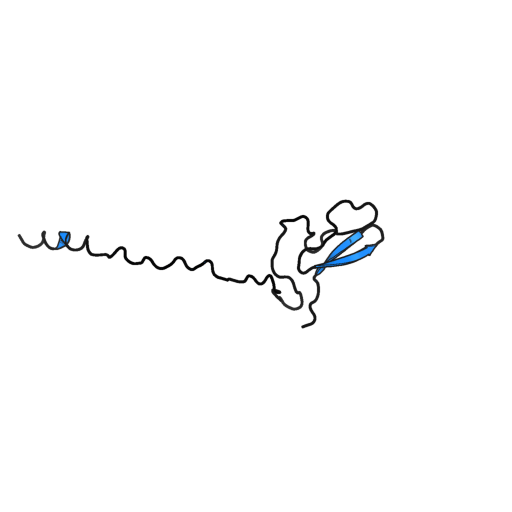 15.830 1.00 96.94 79 ASN A O 1
ATOM 553 N N . ASP A 1 80 ? -0.097 0.526 17.999 1.00 96.69 80 ASP A N 1
ATOM 554 C CA . ASP A 1 80 ? -1.430 1.098 17.831 1.00 96.69 80 ASP A CA 1
ATOM 555 C C . ASP A 1 80 ? -1.492 2.149 16.715 1.00 96.69 80 ASP A C 1
ATOM 557 O O . ASP A 1 80 ? -2.499 2.264 16.022 1.00 96.69 80 ASP A O 1
ATOM 561 N N . GLY A 1 81 ? -0.429 2.936 16.543 1.00 96.69 81 GLY A N 1
ATOM 562 C CA . GLY A 1 81 ? -0.335 4.006 15.555 1.00 96.69 81 GLY A CA 1
ATOM 563 C C . GLY A 1 81 ? 0.274 3.585 14.218 1.00 96.69 81 GLY A C 1
ATOM 564 O O . GLY A 1 81 ? 0.257 4.393 13.285 1.00 96.69 81 GLY A O 1
ATOM 565 N N . TRP A 1 82 ? 0.788 2.359 14.089 1.00 96.00 82 TRP A N 1
ATOM 566 C CA . TRP A 1 82 ? 1.627 1.973 12.958 1.00 96.00 82 TRP A CA 1
ATOM 567 C C . TRP A 1 82 ? 1.510 0.500 12.565 1.00 96.00 82 TRP A C 1
ATOM 569 O O . TRP A 1 82 ? 1.762 -0.426 13.343 1.00 96.00 82 TRP A O 1
ATOM 579 N N . SER A 1 83 ? 1.218 0.292 11.287 1.00 97.44 83 SER A N 1
ATOM 580 C CA . SER A 1 83 ? 1.393 -0.988 10.605 1.00 97.44 83 SER A CA 1
ATOM 581 C C . SER A 1 83 ? 2.155 -0.761 9.305 1.00 97.44 83 SER A C 1
ATOM 583 O O . SER A 1 83 ? 1.938 0.261 8.648 1.00 97.44 83 SER A O 1
ATOM 585 N N . MET A 1 84 ? 3.041 -1.689 8.958 1.00 95.75 84 MET A N 1
ATOM 586 C CA . MET A 1 84 ? 3.983 -1.576 7.847 1.00 95.75 84 MET A CA 1
ATOM 587 C C . MET A 1 84 ? 3.847 -2.761 6.900 1.00 95.75 84 MET A C 1
ATOM 589 O O . MET A 1 84 ? 3.648 -3.885 7.351 1.00 95.75 84 MET A O 1
ATOM 593 N N . CYS A 1 85 ? 3.974 -2.530 5.600 1.00 94.38 85 CYS A N 1
ATOM 594 C CA . CYS A 1 85 ? 4.090 -3.612 4.633 1.00 94.38 85 CYS A CA 1
ATOM 595 C C . CYS A 1 85 ? 5.491 -4.211 4.710 1.00 94.38 85 CYS A C 1
ATOM 597 O O . CYS A 1 85 ? 6.468 -3.516 4.470 1.00 94.38 85 CYS A O 1
ATOM 599 N N . GLU A 1 86 ? 5.592 -5.492 5.030 1.00 91.44 86 GLU A N 1
ATOM 600 C CA . GLU A 1 86 ? 6.856 -6.230 5.019 1.00 91.44 86 GLU A CA 1
ATOM 601 C C . GLU A 1 86 ? 6.816 -7.319 3.945 1.00 91.44 86 GLU A C 1
ATOM 603 O O . GLU A 1 86 ? 5.722 -7.749 3.561 1.00 91.44 86 GLU A O 1
ATOM 608 N N . PRO A 1 87 ? 7.969 -7.809 3.463 1.00 86.31 87 PRO A N 1
ATOM 609 C CA . PRO A 1 87 ? 8.008 -8.908 2.509 1.00 86.31 87 PRO A CA 1
ATOM 610 C C . PRO A 1 87 ? 7.243 -10.129 3.023 1.00 86.31 87 PRO A C 1
ATOM 612 O O . PRO A 1 87 ? 7.469 -10.598 4.145 1.00 86.31 87 PRO A O 1
ATOM 615 N N . LYS A 1 88 ? 6.345 -10.686 2.199 1.00 84.12 88 LYS A N 1
ATOM 616 C CA . LYS A 1 88 ? 5.850 -12.035 2.480 1.00 84.12 88 LYS A CA 1
ATOM 617 C C . LYS A 1 88 ? 6.959 -13.030 2.156 1.00 84.12 88 LYS A C 1
ATOM 619 O O . LYS A 1 88 ? 7.449 -13.094 1.029 1.00 84.12 88 LYS A O 1
ATOM 624 N N . LEU A 1 89 ? 7.327 -13.826 3.154 1.00 75.81 89 LEU A N 1
ATOM 625 C CA . LEU A 1 89 ? 8.054 -15.063 2.917 1.00 75.81 89 LEU A CA 1
ATOM 626 C C . LEU A 1 89 ? 7.084 -16.026 2.238 1.00 75.81 89 LEU A C 1
ATOM 628 O O . LEU A 1 89 ? 6.012 -16.301 2.783 1.00 75.81 89 LEU A O 1
ATOM 632 N N . CYS A 1 90 ? 7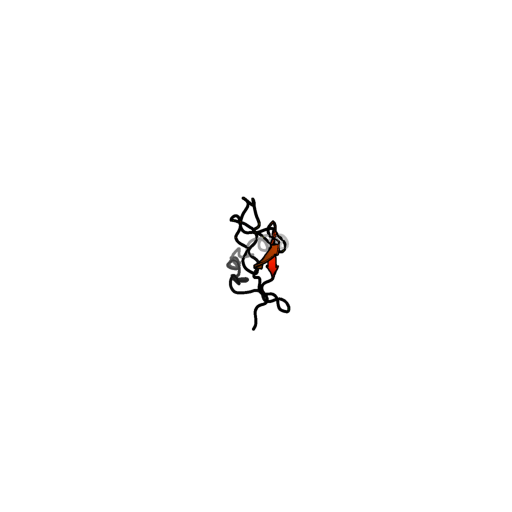.442 -16.534 1.064 1.00 67.56 90 CYS A N 1
ATOM 633 C CA . CYS A 1 90 ? 6.728 -17.679 0.517 1.00 67.56 90 CYS A CA 1
ATOM 634 C C . CYS A 1 90 ? 7.446 -18.938 0.955 1.00 67.56 90 CYS A C 1
ATOM 636 O O . CYS A 1 90 ? 8.595 -19.174 0.590 1.00 67.56 90 CYS A O 1
ATOM 638 N N . LEU A 1 91 ? 6.742 -19.737 1.751 1.00 59.62 91 LEU A N 1
ATOM 639 C CA . LEU A 1 91 ? 7.109 -21.121 1.988 1.00 59.62 91 LEU A CA 1
ATOM 640 C C . LEU A 1 91 ? 6.930 -21.849 0.654 1.00 59.62 91 LEU A C 1
ATOM 642 O O . LEU A 1 91 ? 5.804 -21.968 0.168 1.00 59.62 91 LEU A O 1
ATOM 646 N N . ARG A 1 92 ? 8.045 -22.232 0.038 1.00 56.88 92 ARG A N 1
ATOM 647 C CA . ARG A 1 92 ? 8.060 -23.105 -1.132 1.00 56.88 92 ARG A CA 1
ATOM 648 C C . ARG A 1 92 ? 7.934 -24.560 -0.701 1.00 56.88 92 ARG A C 1
ATOM 650 O O . ARG A 1 92 ? 8.549 -24.908 0.331 1.00 56.88 92 ARG A O 1
#

Sequence (92 aa):
MHLSILLSLVTTALPLALVDAAPAPAADVASTDSYHDDGHCGGGGGGYGGKVDNWGRCGGKGYKGPTECGAGYVGKYHNDGWSMCEPKLCLR

Foldseek 3Di:
DPPVVVVVPVPPPPDPPPPPDDPPPDCPDPCCVFPDDPFFTADDDDDDDQAAEAFGWQDAPPDDGHNHHDGQWDWADDDRGTIGTHGDGDDD

=== Feature glossary ===
Feature key, reading from the visual/contextual features back to the raw sequence:

Rendered structure images. Structure images are PyMOL renders from six orthogonal camera directions. Cartoon representation draws helices as coils and strands as arrows; sticks shows the backbone as bonds; surface shows the solvent-excluded envelope. Rainbow coloring maps sequence position to hue (blue→red, N→C); chain coloring assigns a distinct color per polypeptide.

Contact-map, Ramachandran, and PAE plots. Three diagnostic plots accompany the record. The Cα contact map visualizes the tertiary structure as a 2D adjacency matrix (8 Å cutoff, sequence-local contacts suppressed). The Ramachandran plot shows the distribution of backbone (φ, ψ) torsions, with points in the α and β basins reflecting secondary structure content. The PAE plot shows AlphaFold's inter-residue confidence as a color matrix.

InterPro / GO / CATH / organism. The annotation block draws on four external resources. InterPro: which protein families and domains the sequence belongs to. GO: standardized terms for what the protein does, what process it participates in, and where in the cell it acts. CATH: which structural fold it has in the CATH hierarchy. Organism: the species of origin.

Nearest PDB structures. Structural nearest neighbors (via Foldseek easy-search vs the PDB). Reported per hit: target PDB id, E-value, and alignment TM-score. A TM-score above ~0.5 is the conventional threshold for 'same fold'.

Predicted aligned error. Predicted aligned error is AlphaFold's pairwise confidence. Unlike pLDDT (per-residue), PAE is per-residue-pair and captures whether two parts of the structure are correctly placed relative to each other. Units are ångströms of expected positional error.

Solvent-accessible surface area. SASA measures how much of the protein is reachable by solvent. It is computed by rolling a water-sized probe over the atomic surface and summing the exposed area (Å²). Per-residue SASA distinguishes core (buried, low SASA) from surface (exposed, high SASA) residues; total SASA is a whole-molecule size measure.

B-factor. Crystallographic B-factors measure how much each atom's electron density is smeared out, in Å². They rise in mobile loops and surface residues and fall in the buried interior. In AlphaFold models this column is repurposed to hold pLDDT instead.

pLDDT. For AlphaFold models, the B-factor field carries pLDDT — the model's own estimate of local accuracy on a 0–100 scale. Regions with pLDDT<50 should be treated as essentially unmodeled; they often correspond to intrinsically disordered segments.

Backbone torsions (φ/ψ). φ (phi) and ψ (psi) are the two rotatable backbone dihedrals per residue: φ is the C(i-1)–N–Cα–C torsion, ψ is the N–Cα–C–N(i+1) torsion, both in degrees on (−180°, 180°]. α-helical residues cluster near (−60°, −45°); β-strand residues near (−120°, +130°). A Ramachandran plot is simply a scatter of (φ, ψ) for every residue.

Radius of gyration, Cα contacts, bounding box. Radius of gyration (Rg) is the root-mean-square distance of Cα atoms from their centroid — a single number for overall size and compactness. A globular domain of N residues has Rg ≈ 2.2·N^0.38 Å; an extended or disordered chain has a much larger Rg. The Cα contact count is the number of residue pairs whose Cα atoms are within 8 Å and are more than four positions apart in sequence — a standard proxy for tertiary packing density. The bounding box is the smallest axis-aligned box enclosing all Cα atoms.

Secondary structure (3-state, P-SEA). Three-state secondary structure (P-SEA) collapses the eight DSSP classes into helix (a), strand (b), and coil (c). P-SEA assigns these from Cα geometry alone — distances and angles — without requiring backbone oxygens, so it works on any Cα trace.

Secondary structure (8-state, DSSP). Secondary structure is the local, repeating backbone conformation. DSSP classifies it into eight states by reading the hydrogen-bond network: three helix types (H, G, I), two β types (E, B), two non-regular types (T, S), and unstructured coil (-).

Foldseek 3Di. The Foldseek 3Di string encodes local tertiary geometry as a 20-letter alphabet — one character per residue — derived from the relative positions of nearby Cα atoms. Unlike the amino-acid sequence, 3Di is a direct function of the 3D structure, so two proteins with the same fold have similar 3Di strings even at low sequence identity.

mmCIF coordinates. Structure coordinates are given as an mmCIF _atom_site loop: one row per atom with element, residue name, chain id, sequence number, and x/y/z position in Å. Only the four main-chain atoms per residue are included here; side chains are omitted to keep the record compact.

Sequence. This is the polypeptide sequence — one letter per residue, N-terminus first. Length ranges from a few dozen residues for small domains to over a thousand for large multi-domain proteins.